Protein AF-A0A9W8P6C9-F1 (afdb_monomer_lite)

Organism: NCBI:txid2804962

Structure (mmCIF, N/CA/C/O backbone):
data_AF-A0A9W8P6C9-F1
#
_entry.id   AF-A0A9W8P6C9-F1
#
loop_
_atom_site.group_PDB
_atom_site.id
_atom_site.type_symbol
_atom_site.label_atom_id
_atom_site.label_alt_id
_atom_site.label_comp_id
_atom_site.label_asym_id
_atom_site.label_entity_id
_atom_site.label_seq_id
_atom_site.pdbx_PDB_ins_code
_atom_site.Cartn_x
_atom_site.Cartn_y
_atom_site.Cartn_z
_atom_site.occupancy
_atom_site.B_iso_or_equiv
_atom_site.auth_seq_id
_atom_site.auth_comp_id
_atom_site.auth_asym_id
_atom_site.auth_atom_id
_atom_site.pdbx_PDB_model_num
ATOM 1 N N . MET A 1 1 ? -3.468 0.693 -10.431 1.00 84.19 1 MET A N 1
ATOM 2 C CA . MET A 1 1 ? -2.225 0.765 -9.631 1.00 84.19 1 MET A CA 1
ATOM 3 C C . MET A 1 1 ? -1.281 -0.395 -9.925 1.00 84.19 1 MET A C 1
ATOM 5 O O . MET A 1 1 ? -0.255 -0.150 -10.534 1.00 84.19 1 MET A O 1
ATOM 9 N N . VAL A 1 2 ? -1.604 -1.647 -9.561 1.00 91.56 2 VAL A N 1
ATOM 10 C CA . VAL A 1 2 ? -0.707 -2.797 -9.841 1.00 91.56 2 VAL A CA 1
ATOM 11 C C . VAL A 1 2 ? -0.529 -3.033 -11.345 1.00 91.56 2 VAL A C 1
ATOM 13 O O . VAL A 1 2 ? 0.596 -3.046 -11.824 1.00 91.56 2 VAL A O 1
ATOM 16 N N . LYS A 1 3 ? -1.636 -3.106 -12.100 1.00 94.19 3 LYS A N 1
ATOM 17 C CA . LYS A 1 3 ? -1.606 -3.271 -13.566 1.00 94.19 3 LYS A CA 1
ATOM 18 C C . LYS A 1 3 ? -0.829 -2.162 -14.282 1.00 94.19 3 LYS A C 1
ATOM 20 O O . LYS A 1 3 ? -0.148 -2.427 -15.263 1.00 94.19 3 LYS A O 1
ATOM 25 N N . ASP A 1 4 ? -0.907 -0.934 -13.773 1.00 92.06 4 ASP A N 1
ATOM 26 C CA . ASP A 1 4 ? -0.192 0.211 -14.349 1.00 92.06 4 ASP A CA 1
ATOM 27 C C . ASP A 1 4 ? 1.314 0.107 -14.075 1.00 92.06 4 ASP A C 1
ATOM 29 O O . ASP A 1 4 ? 2.122 0.366 -14.961 1.00 92.06 4 ASP A O 1
ATOM 33 N N . ALA A 1 5 ? 1.701 -0.333 -12.872 1.00 91.19 5 ALA A N 1
ATOM 34 C CA . ALA A 1 5 ? 3.098 -0.594 -12.535 1.00 91.19 5 ALA A CA 1
ATOM 35 C C . ALA A 1 5 ? 3.683 -1.742 -13.379 1.00 91.19 5 ALA A C 1
ATOM 37 O O . ALA A 1 5 ? 4.825 -1.656 -13.828 1.00 91.19 5 ALA A O 1
ATOM 38 N N . GLU A 1 6 ? 2.900 -2.796 -13.630 1.00 92.81 6 GLU A N 1
ATOM 39 C CA . GLU A 1 6 ? 3.293 -3.914 -14.498 1.00 92.81 6 GLU A CA 1
ATOM 40 C C . GLU A 1 6 ? 3.480 -3.450 -15.944 1.00 92.81 6 GLU A C 1
ATOM 42 O O . GLU A 1 6 ? 4.533 -3.694 -16.532 1.00 92.81 6 GLU A O 1
ATOM 47 N N . ALA A 1 7 ? 2.511 -2.706 -16.485 1.00 94.81 7 ALA A N 1
ATOM 48 C CA . ALA A 1 7 ? 2.599 -2.140 -17.827 1.00 94.81 7 ALA A CA 1
ATOM 49 C C . ALA A 1 7 ? 3.814 -1.210 -17.977 1.00 94.81 7 ALA A C 1
ATOM 51 O O . ALA A 1 7 ? 4.544 -1.309 -18.961 1.00 94.81 7 ALA A O 1
ATOM 52 N N . GLN A 1 8 ? 4.085 -0.364 -16.978 1.00 92.31 8 GLN A N 1
ATOM 53 C CA . GLN A 1 8 ? 5.238 0.535 -16.989 1.00 92.31 8 GLN A CA 1
ATOM 54 C C . GLN A 1 8 ? 6.566 -0.230 -17.000 1.00 92.31 8 GLN A C 1
ATOM 56 O O . GLN A 1 8 ? 7.475 0.126 -17.752 1.00 92.31 8 GLN A O 1
ATOM 61 N N . ARG A 1 9 ? 6.690 -1.286 -16.186 1.00 93.62 9 ARG A N 1
ATOM 62 C CA . ARG A 1 9 ? 7.878 -2.150 -16.181 1.00 93.62 9 ARG A CA 1
ATOM 63 C C . ARG A 1 9 ? 8.073 -2.799 -17.546 1.00 93.62 9 ARG A C 1
ATOM 65 O O . ARG A 1 9 ? 9.176 -2.766 -18.084 1.00 93.62 9 ARG A O 1
ATOM 72 N N . ASP A 1 10 ? 7.014 -3.380 -18.097 1.00 93.56 10 ASP A N 1
ATOM 73 C CA . ASP A 1 10 ? 7.080 -4.109 -19.361 1.00 93.56 10 ASP A CA 1
ATOM 74 C C . ASP A 1 10 ? 7.407 -3.170 -20.532 1.00 93.56 10 ASP A C 1
ATOM 76 O O . ASP A 1 10 ? 8.195 -3.524 -21.410 1.00 93.56 10 ASP A O 1
ATOM 80 N N . ASP A 1 11 ? 6.885 -1.944 -20.521 1.00 95.06 11 ASP A N 1
ATOM 81 C CA . ASP A 1 11 ? 7.232 -0.917 -21.502 1.00 95.06 11 ASP A CA 1
ATOM 82 C C . ASP A 1 11 ? 8.678 -0.427 -21.353 1.00 95.06 11 ASP A C 1
ATOM 84 O O . ASP A 1 11 ? 9.360 -0.227 -22.363 1.00 95.06 11 ASP A O 1
ATOM 88 N N . ASN A 1 12 ? 9.180 -0.275 -20.123 1.00 89.81 12 ASN A N 1
ATOM 89 C CA . ASN A 1 12 ? 10.580 0.075 -19.867 1.00 89.81 12 ASN A CA 1
ATOM 90 C C . ASN A 1 12 ? 11.527 -1.024 -20.368 1.00 89.81 12 ASN A C 1
ATOM 92 O O . ASN A 1 12 ? 12.508 -0.721 -21.047 1.00 89.81 12 ASN A O 1
ATOM 96 N N . LEU A 1 13 ? 11.190 -2.292 -20.121 1.00 92.62 13 LEU A N 1
ATOM 97 C CA . LEU A 1 13 ? 11.951 -3.448 -20.598 1.00 92.62 13 LEU A CA 1
ATOM 98 C C . LEU A 1 13 ? 11.925 -3.574 -22.125 1.00 92.62 13 LEU A C 1
ATOM 100 O O . LEU A 1 13 ? 12.948 -3.893 -22.722 1.00 92.62 13 LEU A O 1
ATOM 104 N N . LYS A 1 14 ? 10.790 -3.289 -22.777 1.00 93.62 14 LYS A N 1
ATOM 105 C CA . LYS A 1 14 ? 10.704 -3.266 -24.249 1.00 93.62 14 LYS A CA 1
ATOM 106 C C . LYS A 1 14 ? 11.561 -2.158 -24.860 1.00 93.62 14 LYS A C 1
ATOM 108 O O . LYS A 1 14 ? 12.181 -2.377 -25.895 1.00 93.62 14 LYS A O 1
ATOM 113 N N . LYS A 1 15 ? 11.576 -0.968 -24.248 1.00 92.44 15 LYS A N 1
ATOM 114 C CA . LYS A 1 15 ? 12.318 0.201 -24.751 1.00 92.44 15 LYS A CA 1
ATOM 115 C C . LYS A 1 15 ? 13.816 0.106 -24.481 1.00 92.44 15 LYS A C 1
ATOM 117 O O . LYS A 1 15 ? 14.603 0.546 -25.312 1.00 92.44 15 LYS A O 1
ATOM 122 N N . ASN A 1 16 ? 14.206 -0.446 -23.334 1.00 90.38 16 ASN A N 1
ATOM 123 C CA . ASN A 1 16 ? 15.604 -0.603 -22.959 1.00 90.38 16 ASN A CA 1
ATOM 124 C C . ASN A 1 16 ? 15.843 -1.928 -22.204 1.00 90.38 16 ASN A C 1
ATOM 126 O O . ASN A 1 16 ? 15.931 -1.937 -20.974 1.00 90.38 16 ASN A O 1
ATOM 130 N N . PRO A 1 17 ? 15.991 -3.053 -22.929 1.00 88.38 17 PRO A N 1
ATOM 131 C CA . PRO A 1 17 ? 16.171 -4.374 -22.322 1.00 88.38 17 PRO A CA 1
ATOM 132 C C . PRO A 1 17 ? 17.440 -4.504 -21.467 1.00 88.38 17 PRO A C 1
ATOM 134 O O . PRO A 1 17 ? 17.469 -5.289 -20.521 1.00 88.38 17 PRO A O 1
ATOM 137 N N . ALA A 1 18 ? 18.489 -3.734 -21.782 1.00 90.88 18 ALA A N 1
ATOM 138 C CA . ALA A 1 18 ? 19.753 -3.741 -21.042 1.00 90.88 18 ALA A CA 1
ATOM 139 C C . ALA A 1 18 ? 19.616 -3.162 -19.620 1.00 90.88 18 ALA A C 1
ATOM 141 O O . ALA A 1 18 ? 20.455 -3.413 -18.761 1.00 90.88 18 ALA A O 1
ATOM 142 N N . ASP A 1 19 ? 18.535 -2.427 -19.359 1.00 91.00 19 ASP A N 1
ATOM 143 C CA . ASP A 1 19 ? 18.242 -1.742 -18.097 1.00 91.00 19 ASP A CA 1
ATOM 144 C C . ASP A 1 19 ? 17.280 -2.543 -17.202 1.00 91.00 19 ASP A C 1
ATOM 146 O O . ASP A 1 19 ? 16.491 -2.001 -16.417 1.00 91.00 19 ASP A O 1
ATOM 150 N N . SER A 1 20 ? 17.296 -3.866 -17.374 1.00 91.56 20 SER A N 1
ATOM 151 C CA . SER A 1 20 ? 16.350 -4.781 -16.741 1.00 91.56 20 SER A CA 1
ATOM 152 C C . SER A 1 20 ? 16.405 -4.718 -15.217 1.00 91.56 20 SER A C 1
ATOM 154 O O . SER A 1 20 ? 15.366 -4.603 -14.561 1.00 91.56 20 SER A O 1
ATOM 156 N N . GLU A 1 21 ? 17.608 -4.675 -14.638 1.00 93.38 21 GLU A N 1
ATOM 157 C CA . GLU A 1 21 ? 17.766 -4.568 -13.187 1.00 93.38 21 GLU A CA 1
ATOM 158 C C . GLU A 1 21 ? 17.121 -3.303 -12.621 1.00 93.38 21 GLU A C 1
ATOM 160 O O . GLU A 1 21 ? 16.425 -3.375 -11.606 1.00 93.38 21 GLU A O 1
ATOM 165 N N . ARG A 1 22 ? 17.317 -2.147 -13.271 1.00 93.94 22 ARG A N 1
ATOM 166 C CA . ARG A 1 22 ? 16.705 -0.897 -12.812 1.00 93.94 22 ARG A CA 1
ATOM 167 C C . ARG A 1 22 ? 15.186 -0.980 -12.910 1.00 93.94 22 ARG A C 1
ATOM 169 O O . ARG A 1 22 ? 14.503 -0.679 -11.936 1.00 93.94 22 ARG A O 1
ATOM 176 N N . SER A 1 23 ? 14.671 -1.466 -14.038 1.00 92.31 23 SER A N 1
ATOM 177 C CA . SER A 1 23 ? 13.229 -1.594 -14.285 1.00 92.31 23 SER A CA 1
ATOM 178 C C . SER A 1 23 ? 12.546 -2.514 -13.263 1.00 92.31 23 SER A C 1
ATOM 180 O O . SER A 1 23 ? 11.465 -2.203 -12.763 1.00 92.31 23 SER A O 1
ATOM 182 N N . HIS A 1 24 ? 13.189 -3.623 -12.888 1.00 93.12 24 HIS A N 1
ATOM 183 C CA . HIS A 1 24 ? 12.685 -4.512 -11.840 1.00 93.12 24 HIS A CA 1
ATOM 184 C C . HIS A 1 24 ? 12.752 -3.887 -10.440 1.00 93.12 24 HIS A C 1
ATOM 186 O O . HIS A 1 24 ? 11.812 -4.059 -9.661 1.00 93.12 24 HIS A O 1
ATOM 192 N N . ARG A 1 25 ? 13.815 -3.138 -10.113 1.00 95.62 25 ARG A N 1
ATOM 193 C CA . ARG A 1 25 ? 13.913 -2.412 -8.833 1.00 95.62 25 ARG A CA 1
ATOM 194 C C . ARG A 1 25 ? 12.832 -1.341 -8.708 1.00 95.62 25 ARG A C 1
ATOM 196 O O . ARG A 1 25 ? 12.152 -1.291 -7.687 1.00 95.62 25 ARG A O 1
ATOM 203 N N . GLU A 1 26 ? 12.642 -0.528 -9.743 1.00 93.88 26 GLU A N 1
ATOM 204 C CA . GLU A 1 26 ? 11.589 0.494 -9.795 1.00 93.88 26 GLU A CA 1
ATOM 205 C C . GLU A 1 26 ? 10.199 -0.129 -9.620 1.00 93.88 26 GLU A C 1
ATOM 207 O O . GLU A 1 26 ? 9.397 0.352 -8.819 1.00 93.88 26 GLU A O 1
ATOM 212 N N . PHE A 1 27 ? 9.938 -1.251 -10.298 1.00 95.25 27 PHE A N 1
ATOM 213 C CA . PHE A 1 27 ? 8.695 -2.000 -10.133 1.00 95.25 27 PHE A CA 1
ATOM 214 C C . PHE A 1 27 ? 8.505 -2.514 -8.699 1.00 95.25 27 PHE A C 1
ATOM 216 O O . PHE A 1 27 ? 7.417 -2.378 -8.141 1.00 95.25 27 PHE A O 1
ATOM 223 N N . SER A 1 28 ? 9.552 -3.062 -8.073 1.00 96.69 28 SER A N 1
ATOM 224 C CA . SER A 1 28 ? 9.485 -3.525 -6.680 1.00 96.69 28 SER A CA 1
ATOM 225 C C . SER A 1 28 ? 9.135 -2.385 -5.723 1.00 96.69 28 SER A C 1
ATOM 227 O O . SER A 1 28 ? 8.240 -2.534 -4.894 1.00 96.69 28 SER A O 1
ATOM 229 N N . ILE A 1 29 ? 9.780 -1.224 -5.881 1.00 97.25 29 ILE A N 1
ATOM 230 C CA . ILE A 1 29 ? 9.494 -0.025 -5.081 1.00 97.25 29 ILE A CA 1
ATOM 231 C C . ILE A 1 29 ? 8.041 0.421 -5.283 1.00 97.25 29 ILE A C 1
ATOM 233 O O . ILE A 1 29 ? 7.340 0.724 -4.316 1.00 97.25 29 ILE A O 1
ATOM 237 N N . ALA A 1 30 ? 7.559 0.435 -6.529 1.00 96.38 30 ALA A N 1
ATOM 238 C CA . ALA A 1 30 ? 6.173 0.779 -6.830 1.00 96.38 30 ALA A CA 1
ATOM 239 C C . ALA A 1 30 ? 5.189 -0.181 -6.141 1.00 96.38 30 ALA A C 1
ATOM 241 O O . ALA A 1 30 ? 4.216 0.267 -5.536 1.00 96.38 30 ALA A O 1
ATOM 242 N N . MET A 1 31 ? 5.461 -1.487 -6.168 1.00 97.62 31 MET A N 1
ATOM 243 C CA . MET A 1 31 ? 4.623 -2.494 -5.515 1.00 97.62 31 MET A CA 1
ATOM 244 C C . MET A 1 31 ? 4.599 -2.355 -3.991 1.00 97.62 31 MET A C 1
ATOM 246 O O . MET A 1 31 ? 3.527 -2.470 -3.390 1.00 97.62 31 MET A O 1
ATOM 250 N N . ASP A 1 32 ? 5.735 -2.058 -3.362 1.00 97.81 32 ASP A N 1
ATOM 251 C CA . ASP A 1 32 ? 5.794 -1.818 -1.918 1.00 97.81 32 ASP A CA 1
ATOM 252 C C . ASP A 1 32 ? 4.999 -0.568 -1.520 1.00 97.81 32 ASP A C 1
ATOM 254 O O . ASP A 1 32 ? 4.229 -0.601 -0.556 1.00 97.81 32 ASP A O 1
ATOM 258 N N . ASN A 1 33 ? 5.093 0.503 -2.312 1.00 96.81 33 ASN A N 1
ATOM 259 C CA . ASN A 1 33 ? 4.298 1.712 -2.104 1.00 96.81 33 ASN A CA 1
ATOM 260 C C . ASN A 1 33 ? 2.794 1.445 -2.256 1.00 96.81 33 ASN A C 1
ATOM 262 O O . ASN A 1 33 ? 2.003 1.888 -1.422 1.00 96.81 33 ASN A O 1
ATOM 266 N N . ILE A 1 34 ? 2.390 0.681 -3.277 1.00 96.81 34 ILE A N 1
ATOM 267 C CA . ILE A 1 34 ? 0.988 0.286 -3.475 1.00 96.81 34 ILE A CA 1
ATOM 268 C C . ILE A 1 34 ? 0.486 -0.519 -2.272 1.00 96.81 34 ILE A C 1
ATOM 270 O O . ILE A 1 34 ? -0.602 -0.248 -1.763 1.00 96.81 34 ILE A O 1
ATOM 274 N N . ARG A 1 35 ? 1.277 -1.483 -1.784 1.00 96.88 35 ARG A N 1
ATOM 275 C CA . ARG A 1 35 ? 0.922 -2.288 -0.606 1.00 96.88 35 ARG A CA 1
ATOM 276 C C . ARG A 1 35 ? 0.759 -1.418 0.637 1.00 96.88 35 ARG A C 1
ATOM 278 O O . ARG A 1 35 ? -0.200 -1.608 1.388 1.00 96.88 35 ARG A O 1
ATOM 285 N N . LYS A 1 36 ? 1.680 -0.477 0.857 1.00 97.38 36 LYS A N 1
ATOM 286 C CA . LYS A 1 36 ? 1.631 0.450 1.990 1.00 97.38 36 LYS A CA 1
ATOM 287 C C . LYS A 1 36 ? 0.350 1.283 1.959 1.00 97.38 36 LYS A C 1
ATOM 289 O O . LYS A 1 36 ? -0.403 1.242 2.927 1.00 97.38 36 LYS A O 1
ATOM 294 N N . LEU A 1 37 ? 0.059 1.931 0.829 1.00 97.19 37 LEU A N 1
ATOM 295 C CA . LEU A 1 37 ? -1.151 2.738 0.652 1.00 97.19 37 LEU A CA 1
ATOM 296 C C . LEU A 1 37 ? -2.424 1.916 0.870 1.00 97.19 37 LEU A C 1
ATOM 298 O O . LEU A 1 37 ? -3.285 2.313 1.646 1.00 97.19 37 LEU A O 1
ATOM 302 N N . ALA A 1 38 ? -2.518 0.732 0.259 1.00 96.31 38 ALA A N 1
ATOM 303 C CA . ALA A 1 38 ? -3.677 -0.142 0.434 1.00 96.31 38 ALA A CA 1
ATOM 304 C C . ALA A 1 38 ? -3.886 -0.537 1.907 1.00 96.31 38 ALA A C 1
ATOM 306 O O . ALA A 1 38 ? -5.017 -0.581 2.389 1.00 96.31 38 ALA A O 1
ATOM 307 N N . THR A 1 39 ? -2.795 -0.790 2.634 1.00 97.00 39 THR A N 1
ATOM 308 C CA . THR A 1 39 ? -2.844 -1.129 4.062 1.00 97.00 39 THR A CA 1
ATOM 309 C C . THR A 1 39 ? -3.298 0.058 4.908 1.00 97.00 39 THR A C 1
ATOM 311 O O . THR A 1 39 ? -4.098 -0.116 5.825 1.00 97.00 39 THR A O 1
ATOM 314 N N . GLU A 1 40 ? -2.793 1.256 4.621 1.00 97.31 40 GLU A N 1
ATOM 315 C CA . GLU A 1 40 ? -3.169 2.488 5.320 1.00 97.31 40 GLU A CA 1
ATOM 316 C C . GLU A 1 40 ? -4.647 2.821 5.101 1.00 97.31 40 GLU A C 1
ATOM 318 O O . GLU A 1 40 ? -5.371 3.027 6.075 1.00 97.31 40 GLU A O 1
ATOM 323 N N . THR A 1 41 ? -5.122 2.773 3.853 1.00 96.19 41 THR A N 1
ATOM 324 C CA . THR A 1 41 ? -6.539 2.982 3.526 1.00 96.19 41 THR A CA 1
ATOM 325 C C . THR A 1 41 ? -7.425 1.945 4.206 1.00 96.19 41 THR A C 1
ATOM 327 O O . THR A 1 41 ? -8.421 2.307 4.823 1.00 96.19 41 THR A O 1
ATOM 330 N N . TYR A 1 42 ? -7.048 0.663 4.165 1.00 96.44 42 TYR A N 1
ATOM 331 C CA . TYR A 1 42 ? -7.813 -0.390 4.831 1.00 96.44 42 TYR A CA 1
ATOM 332 C C . TYR A 1 42 ? -7.939 -0.151 6.340 1.00 96.44 42 TYR A C 1
ATOM 334 O O . TYR A 1 42 ? -9.028 -0.282 6.893 1.00 96.44 42 TYR A O 1
ATOM 342 N N . LYS A 1 43 ? -6.842 0.217 7.013 1.00 95.50 43 LYS A N 1
ATOM 343 C CA . LYS A 1 43 ? -6.864 0.512 8.453 1.00 95.50 43 LYS A CA 1
ATOM 344 C C . LYS A 1 43 ? -7.758 1.707 8.771 1.00 95.50 43 LYS A C 1
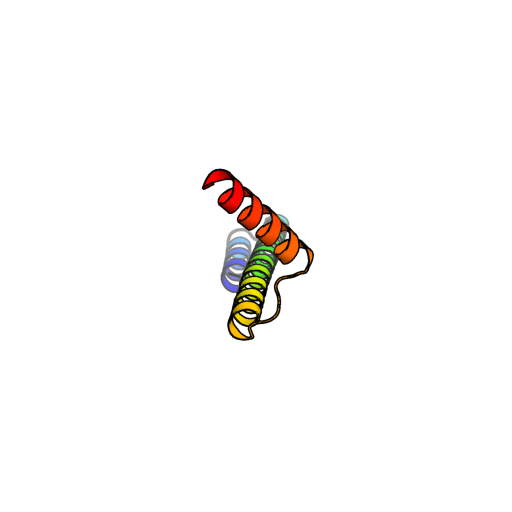ATOM 346 O O . LYS A 1 43 ? -8.562 1.614 9.690 1.00 95.50 43 LYS A O 1
ATOM 351 N N . ALA A 1 44 ? -7.646 2.785 7.996 1.00 94.00 44 ALA A N 1
ATOM 352 C CA . ALA A 1 44 ? -8.456 3.981 8.190 1.00 94.00 44 ALA A CA 1
ATOM 353 C C . ALA A 1 44 ? -9.959 3.685 8.050 1.00 94.00 44 ALA A C 1
ATOM 355 O O . ALA A 1 44 ? -10.744 4.061 8.919 1.00 94.00 44 ALA A O 1
ATOM 356 N N . GLU A 1 45 ? -10.352 2.957 7.002 1.00 95.56 45 GLU A N 1
ATOM 357 C CA . GLU A 1 45 ? -11.750 2.568 6.792 1.00 95.56 45 GLU A CA 1
ATOM 358 C C . GLU A 1 45 ? -12.242 1.600 7.873 1.00 95.56 45 GLU A C 1
ATOM 360 O O . GLU A 1 45 ? -13.353 1.746 8.374 1.00 95.56 45 GLU A O 1
ATOM 365 N N . LEU A 1 46 ? -11.409 0.649 8.305 1.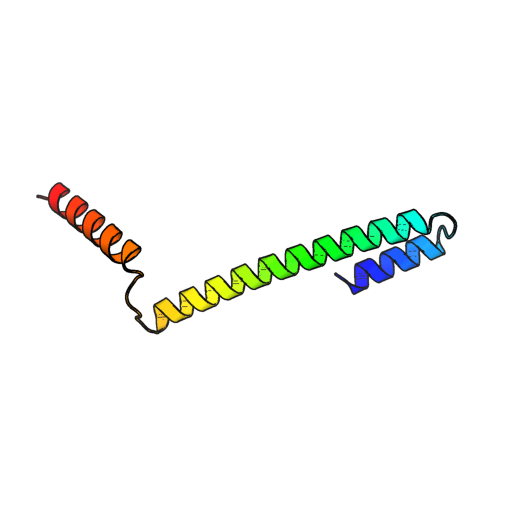00 94.00 46 LEU A N 1
ATOM 366 C CA . LEU A 1 46 ? -11.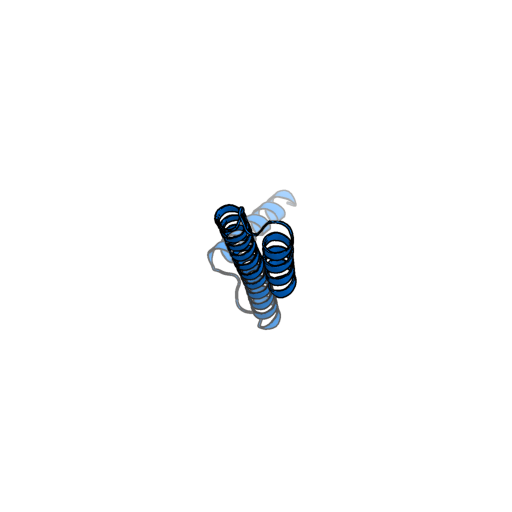759 -0.262 9.394 1.00 94.00 46 LEU A CA 1
ATOM 367 C C . LEU A 1 46 ? -11.971 0.478 10.721 1.00 94.00 46 LEU A C 1
ATOM 369 O O . LEU A 1 46 ? -12.898 0.161 11.467 1.00 94.00 46 LEU A O 1
ATOM 373 N N . ASP A 1 47 ? -11.123 1.452 11.039 1.00 91.81 47 ASP A N 1
ATOM 374 C CA . ASP A 1 47 ? -11.257 2.238 12.264 1.00 91.81 47 ASP A CA 1
ATOM 375 C C . ASP A 1 47 ? -12.488 3.145 12.222 1.00 91.81 47 ASP A C 1
ATOM 377 O O . ASP A 1 47 ? -13.193 3.263 13.230 1.00 91.81 47 ASP A O 1
ATOM 381 N N . ARG A 1 48 ? -12.801 3.708 11.049 1.00 90.06 48 ARG A N 1
ATOM 382 C CA . ARG A 1 48 ? -14.048 4.436 10.807 1.00 90.06 48 ARG A CA 1
ATOM 383 C C . ARG A 1 48 ? -15.263 3.540 11.029 1.00 90.06 48 ARG A C 1
ATOM 385 O O . ARG A 1 48 ? -16.135 3.890 11.815 1.00 90.06 48 ARG A O 1
ATOM 392 N N . GLU A 1 49 ? -15.286 2.366 10.411 1.00 92.12 49 GLU A N 1
ATOM 393 C CA . GLU A 1 49 ? -16.366 1.382 10.526 1.00 92.12 49 GLU A CA 1
ATOM 394 C C . GLU A 1 49 ? -16.589 0.955 11.985 1.0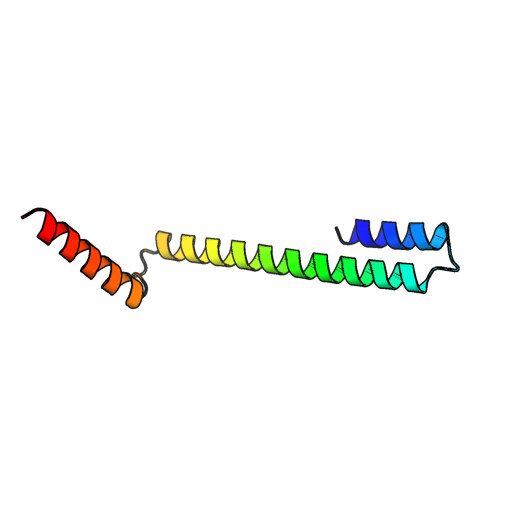0 92.12 49 GLU A C 1
ATOM 396 O O . GLU A 1 49 ? -17.711 0.954 12.491 1.00 92.12 49 GLU A O 1
ATOM 401 N N . ARG A 1 50 ? -15.504 0.694 12.721 1.00 87.69 50 ARG A N 1
ATOM 402 C CA . ARG A 1 50 ? -15.550 0.396 14.161 1.00 87.69 50 ARG A CA 1
ATOM 403 C C . ARG A 1 50 ? -16.060 1.566 14.990 1.00 87.69 50 ARG A C 1
ATOM 405 O O . ARG A 1 50 ? -16.693 1.354 16.025 1.00 87.69 50 ARG A O 1
ATOM 412 N N . HIS A 1 51 ? -15.717 2.794 14.616 1.00 82.94 51 HIS A N 1
ATOM 413 C CA . HIS A 1 51 ? -16.217 3.987 15.288 1.00 82.94 51 HIS A CA 1
ATOM 414 C C . HIS A 1 51 ? -17.718 4.160 15.044 1.00 82.94 51 HIS A C 1
ATOM 416 O O . HIS A 1 51 ? -18.465 4.298 16.009 1.00 82.94 51 HIS A O 1
ATOM 422 N N . GLU A 1 52 ? -18.161 4.043 13.792 1.00 83.56 52 GLU A N 1
ATOM 423 C CA . GLU A 1 52 ? -19.573 4.087 13.403 1.00 83.56 52 GLU A CA 1
ATOM 424 C C . GLU A 1 52 ? -20.377 2.985 14.104 1.00 83.56 52 GLU A C 1
ATOM 426 O O . GLU A 1 52 ? -21.434 3.270 14.663 1.00 83.56 52 GLU A O 1
ATOM 431 N N . ARG A 1 53 ? -19.853 1.752 14.187 1.00 80.06 53 ARG A N 1
ATOM 432 C CA . ARG A 1 53 ? -20.485 0.673 14.962 1.00 80.06 53 ARG A CA 1
ATOM 433 C C . ARG A 1 53 ? -20.612 1.012 16.440 1.00 80.06 53 ARG A C 1
ATOM 435 O O . ARG A 1 53 ? -21.694 0.842 16.980 1.00 80.06 53 ARG A O 1
ATOM 442 N N . ARG A 1 54 ? -19.543 1.487 17.092 1.00 78.88 54 ARG A N 1
ATOM 443 C CA . ARG A 1 54 ? -19.582 1.865 18.520 1.00 78.88 54 ARG A CA 1
ATOM 444 C C . ARG A 1 54 ? -20.612 2.959 18.792 1.00 78.88 54 ARG A C 1
ATOM 446 O O . ARG A 1 54 ? -21.348 2.861 19.767 1.00 78.88 54 ARG A O 1
ATOM 453 N N . TRP A 1 55 ? -20.688 3.951 17.906 1.00 74.56 55 TRP A N 1
ATOM 454 C CA . TRP A 1 55 ? -21.708 4.996 17.960 1.00 74.56 55 TRP A CA 1
ATOM 455 C C . TRP A 1 55 ? -23.121 4.437 17.768 1.00 74.56 55 TRP A C 1
ATOM 457 O O . TRP A 1 55 ? -24.015 4.749 18.548 1.00 74.56 55 TRP A O 1
ATOM 467 N N . ALA A 1 56 ? -23.330 3.591 16.757 1.00 75.44 56 ALA A N 1
ATOM 468 C CA . ALA A 1 56 ? -24.645 3.055 16.414 1.00 75.44 56 ALA A CA 1
ATOM 469 C C . ALA A 1 56 ? -25.183 2.042 17.439 1.00 75.44 56 ALA A C 1
ATOM 471 O O . ALA A 1 56 ? -26.394 1.949 17.624 1.00 75.44 56 ALA A O 1
ATOM 472 N N . THR A 1 57 ? -24.312 1.282 18.110 1.00 70.12 57 THR A N 1
ATOM 473 C CA . THR A 1 57 ? -24.713 0.283 19.115 1.00 70.12 57 THR A CA 1
ATOM 474 C C . THR A 1 57 ? -24.856 0.851 20.525 1.00 70.12 57 THR A C 1
ATOM 476 O O . THR A 1 57 ? -25.194 0.094 21.435 1.00 70.12 57 THR A O 1
ATOM 479 N N . GLY A 1 58 ? -24.591 2.149 20.730 1.00 62.53 58 GLY A N 1
ATOM 480 C CA . GLY A 1 58 ? -24.660 2.788 22.048 1.00 62.53 58 GLY A CA 1
ATOM 481 C C . GLY A 1 58 ? -23.721 2.161 23.083 1.00 62.53 58 GLY A C 1
ATOM 482 O O . GLY A 1 58 ? -24.014 2.217 24.274 1.00 62.53 58 GLY A O 1
ATOM 483 N N . HIS A 1 59 ? -22.633 1.511 22.648 1.00 59.47 59 HIS A N 1
ATOM 484 C CA . HIS A 1 59 ? -21.652 0.949 23.575 1.00 59.47 59 HIS A CA 1
ATOM 485 C C . HIS A 1 59 ? -21.023 2.067 24.409 1.00 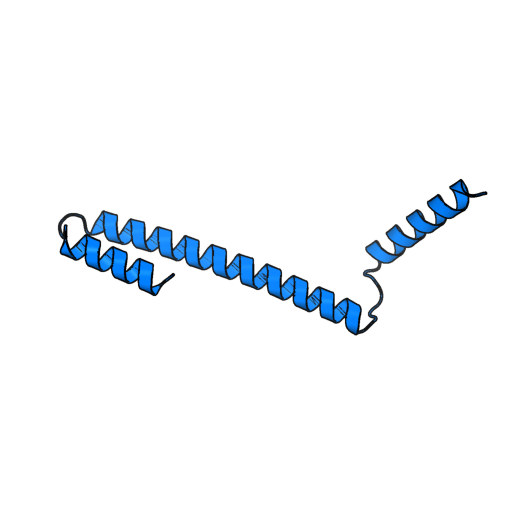59.47 59 HIS A C 1
ATOM 487 O O . HIS A 1 59 ? -20.655 3.110 23.866 1.00 59.47 59 HIS A O 1
ATOM 493 N N . GLU A 1 60 ? -20.894 1.828 25.718 1.00 61.06 60 GLU A N 1
ATOM 494 C CA . GLU A 1 60 ? -20.256 2.757 26.649 1.00 61.06 60 GLU A CA 1
ATOM 495 C C . GLU A 1 60 ? -18.882 3.181 26.120 1.00 61.06 60 GLU A C 1
ATOM 497 O O . GLU A 1 60 ? -18.113 2.375 25.580 1.00 61.06 60 GLU A O 1
ATOM 502 N N . LEU A 1 61 ? -18.602 4.481 26.247 1.00 64.12 61 LEU A N 1
ATOM 503 C CA . LEU A 1 61 ? -17.291 5.045 25.954 1.00 64.12 61 LEU A CA 1
ATOM 504 C C . LEU A 1 61 ? -16.216 4.200 26.651 1.00 64.12 61 LEU A C 1
ATOM 506 O O . LEU A 1 61 ? -16.439 3.754 27.779 1.00 64.12 61 LEU A O 1
ATOM 510 N N . PRO A 1 62 ? -15.046 3.990 26.021 1.00 70.44 62 PRO A N 1
ATOM 511 C CA . PRO A 1 62 ? -13.914 3.388 26.713 1.00 70.44 62 PRO A CA 1
ATOM 512 C C . PRO A 1 62 ? -13.726 4.070 28.081 1.00 70.44 62 PRO A C 1
ATOM 514 O O . PRO A 1 62 ? -13.846 5.297 28.125 1.00 70.44 62 PRO A O 1
ATOM 517 N N . PRO A 1 63 ? -13.449 3.330 29.173 1.00 66.75 63 PRO A N 1
ATOM 518 C CA . PRO A 1 63 ? -13.446 3.882 30.532 1.00 66.75 63 PRO A CA 1
ATOM 519 C C . PRO A 1 63 ? -12.623 5.171 30.664 1.00 66.75 63 PRO A C 1
ATOM 521 O O . PRO A 1 63 ? -13.091 6.150 31.239 1.00 66.75 63 PRO A O 1
ATOM 524 N N . ASP A 1 64 ? -11.459 5.211 30.014 1.00 73.94 64 ASP A N 1
ATOM 525 C CA . ASP A 1 64 ? -10.558 6.368 30.000 1.00 73.94 64 ASP A CA 1
ATOM 526 C C . ASP A 1 64 ? -11.191 7.619 29.356 1.00 73.94 64 ASP A C 1
ATOM 528 O O . ASP A 1 64 ? -10.977 8.747 29.801 1.00 73.94 64 ASP A O 1
ATOM 532 N N . LEU A 1 65 ? -11.996 7.436 28.305 1.00 69.56 65 LEU A N 1
ATOM 533 C CA . LEU A 1 65 ? -12.723 8.516 27.628 1.00 69.56 65 LEU A CA 1
ATOM 534 C C . LEU A 1 65 ? -13.934 8.977 28.444 1.00 69.56 65 LEU A C 1
ATOM 536 O O . LEU A 1 65 ? -14.209 10.174 28.483 1.00 69.56 65 LEU A O 1
ATOM 540 N N . ALA A 1 66 ? -14.631 8.050 29.107 1.00 73.00 66 ALA A N 1
ATOM 541 C CA . ALA A 1 66 ? -15.744 8.376 29.995 1.00 73.00 66 ALA A CA 1
ATOM 542 C C . ALA A 1 66 ? -15.276 9.234 31.185 1.00 73.00 66 ALA A C 1
ATOM 544 O O . ALA A 1 66 ? -15.850 10.291 31.440 1.00 73.00 66 ALA A O 1
ATOM 545 N N . GLU A 1 67 ? -14.181 8.839 31.843 1.00 76.06 67 GLU A N 1
ATOM 546 C CA . GLU A 1 67 ? -13.606 9.573 32.977 1.00 76.06 67 GLU A CA 1
ATOM 547 C C . GLU A 1 67 ? -13.104 10.969 32.568 1.00 76.06 67 GLU A C 1
ATOM 549 O O . GLU A 1 67 ? -13.285 11.949 33.294 1.00 76.06 67 GLU A O 1
ATOM 554 N N . THR A 1 68 ? -12.489 11.085 31.386 1.00 78.88 68 THR A N 1
ATOM 555 C CA . THR A 1 68 ? -12.006 12.375 30.866 1.00 78.88 68 THR A CA 1
ATOM 556 C C . THR A 1 68 ? -13.169 13.326 30.580 1.00 78.88 68 THR A C 1
ATOM 558 O O . THR A 1 68 ? -13.145 14.474 31.021 1.00 78.88 68 THR A O 1
ATOM 561 N N . LEU A 1 69 ? -14.222 12.839 29.915 1.00 78.75 69 LEU A N 1
ATOM 562 C CA . LEU A 1 69 ? -15.417 13.633 29.621 1.00 78.75 69 LEU A CA 1
ATOM 563 C C . LEU A 1 69 ? -16.153 14.062 30.895 1.00 78.75 69 LEU A C 1
ATOM 565 O O . LEU A 1 69 ? -16.656 15.182 30.961 1.00 78.75 69 LEU A O 1
ATOM 569 N N . GLU A 1 70 ? -16.195 13.214 31.922 1.00 81.00 70 GLU A N 1
ATOM 570 C CA . GLU A 1 70 ? -16.811 13.562 33.204 1.00 81.00 70 GLU A CA 1
ATOM 571 C C . GLU A 1 70 ? -16.042 14.685 33.918 1.00 81.00 70 GLU A C 1
ATOM 573 O O . GLU A 1 70 ? -16.649 15.651 34.389 1.00 81.00 70 GLU A O 1
ATOM 578 N N . LYS A 1 71 ? -14.703 14.624 33.927 1.00 84.06 71 LYS A N 1
ATOM 579 C CA . LYS A 1 71 ? -13.850 15.699 34.464 1.00 84.06 71 LYS A CA 1
ATOM 580 C C . LYS A 1 71 ? -14.036 17.012 33.703 1.00 84.06 71 LYS A C 1
ATOM 582 O O . LYS A 1 71 ? -14.142 18.068 34.328 1.00 84.06 71 LYS A O 1
ATOM 587 N N . GLU A 1 72 ? -14.111 16.960 32.375 1.00 80.69 72 GLU A N 1
ATOM 588 C CA . GLU A 1 72 ? -14.358 18.141 31.538 1.00 80.69 72 GLU A CA 1
ATOM 589 C C . GLU A 1 72 ? -15.743 18.751 31.801 1.00 80.69 72 GLU A C 1
ATOM 591 O O . GLU A 1 72 ? -15.862 19.965 31.981 1.00 80.69 72 GLU A O 1
ATOM 596 N N . GLN A 1 73 ? -16.788 17.925 31.912 1.00 81.88 73 GLN A N 1
ATOM 597 C CA . GLN A 1 73 ? -18.136 18.391 32.251 1.00 81.88 73 GLN A CA 1
ATOM 598 C C . GLN A 1 73 ? -18.196 19.032 33.642 1.00 81.88 73 GLN A C 1
ATOM 600 O O . GLN A 1 73 ? -18.834 20.074 33.816 1.00 81.88 73 GLN A O 1
ATOM 605 N N . GLN A 1 74 ? -17.519 18.445 34.633 1.00 84.31 74 GLN A N 1
ATOM 606 C CA . GLN A 1 74 ? -17.425 19.019 35.975 1.00 84.31 74 GLN A CA 1
ATOM 607 C C . GLN A 1 74 ? -16.691 20.365 35.965 1.00 84.31 74 GLN A C 1
ATOM 609 O O . GLN A 1 74 ? -17.159 21.314 36.595 1.00 84.31 74 GLN A O 1
ATOM 614 N N . ALA A 1 75 ? -15.595 20.483 35.212 1.00 87.06 75 ALA A N 1
ATOM 615 C CA . ALA A 1 75 ? -14.847 21.730 35.084 1.00 87.06 75 ALA A CA 1
ATOM 616 C C . ALA A 1 75 ? -15.687 22.854 34.450 1.00 87.06 75 ALA A C 1
ATOM 618 O O . ALA A 1 75 ? -15.693 23.974 34.961 1.00 87.06 75 ALA A O 1
ATOM 619 N N . ILE A 1 76 ? -16.450 22.554 33.392 1.00 83.81 76 ILE A N 1
ATOM 620 C CA . ILE A 1 76 ? -17.363 23.519 32.754 1.00 83.81 76 ILE A CA 1
ATOM 621 C C . ILE A 1 76 ? -18.453 23.955 33.736 1.00 83.81 76 ILE A C 1
ATOM 623 O O . ILE A 1 76 ? -18.736 25.145 33.868 1.00 83.81 76 ILE A O 1
ATOM 627 N N . ARG A 1 77 ? -19.048 23.004 34.466 1.00 79.00 77 ARG A N 1
ATOM 628 C CA . ARG A 1 77 ? -20.106 23.297 35.440 1.00 79.00 77 ARG A CA 1
ATOM 629 C C . ARG A 1 77 ? -19.617 24.213 36.562 1.00 79.00 77 ARG A C 1
ATOM 631 O O . ARG A 1 77 ? -20.344 25.123 36.937 1.00 79.00 77 ARG A O 1
ATOM 638 N N . LEU A 1 78 ? -18.396 23.988 37.050 1.00 79.81 78 LEU A N 1
ATOM 639 C CA . LEU A 1 78 ? -17.752 24.806 38.083 1.00 79.81 78 LEU A CA 1
ATOM 640 C C . LEU A 1 78 ? -17.347 26.201 37.589 1.00 79.81 78 LEU A C 1
ATOM 642 O O . LEU A 1 78 ? -17.258 27.115 38.396 1.00 79.81 78 LEU A O 1
ATOM 646 N N . GLN A 1 79 ? -17.105 26.388 36.289 1.00 73.56 79 GLN A N 1
ATOM 647 C CA . GLN A 1 79 ? -16.851 27.715 35.711 1.00 73.56 79 GLN A CA 1
ATOM 648 C C . GLN A 1 79 ? -18.123 28.552 35.511 1.00 73.56 79 GLN A C 1
ATOM 650 O O . GLN A 1 79 ? -18.027 29.767 35.359 1.00 73.56 79 GLN A O 1
ATOM 655 N N . MET A 1 80 ? -19.302 27.923 35.475 1.00 64.19 80 MET A N 1
ATOM 656 C CA . MET A 1 80 ? -20.588 28.596 35.242 1.00 64.19 80 MET A CA 1
ATOM 657 C C . MET A 1 80 ? -21.353 28.952 36.531 1.00 64.19 80 MET A C 1
ATOM 659 O O . MET A 1 80 ? -22.431 29.542 36.442 1.00 64.19 80 MET A O 1
ATOM 663 N N . THR A 1 81 ? -20.822 28.597 37.703 1.00 55.00 81 THR A N 1
ATOM 664 C CA . THR A 1 81 ? -21.364 28.906 39.043 1.00 55.00 81 THR A CA 1
ATOM 665 C C . THR A 1 81 ? -20.434 29.829 39.803 1.00 55.00 81 THR A C 1
ATOM 667 O O . THR A 1 81 ? -20.942 30.787 40.421 1.00 55.00 81 THR A O 1
#

Foldseek 3Di:
DLVVLVVQLVVCCVVPVVCNVVSVVSSVVVVVVVVVVVVVVVVVVVVVVVVVVCVVVVPDDDPVVVVVVVVVVVVVVVVVD

Radius of gyration: 25.19 Å; chains: 1; bounding box: 44×34×64 Å

pLDDT: mean 86.45, std 10.85, range [55.0, 97.81]

Secondary structure (DSSP, 8-state):
-HHHHHHHHHHHHHH-GGGHHHHHHHHHHHHHHHHHHHHHHHHHHHHHHHHHHHHHTTPPPPHHHHHHHHHHH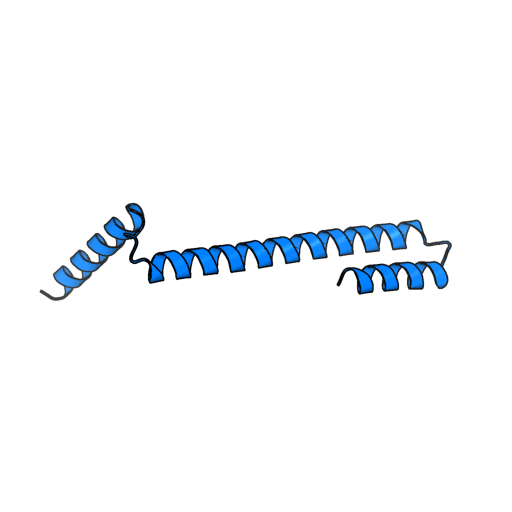HHHHHH--

Sequence (81 aa):
MVKDAEAQRDDNLKKNPADSERSHREFSIAMDNIRKLATETYKAELDRERHERRWATGHELPPDLAETLEKEQQAIRLQMT